Protein AF-A0A661ZFD3-F1 (afdb_monomer_lite)

Structure (mmCIF, N/CA/C/O backbone):
data_AF-A0A661ZFD3-F1
#
_entry.id   AF-A0A661ZFD3-F1
#
loop_
_atom_site.group_PDB
_atom_site.id
_atom_site.type_symbol
_atom_site.label_atom_id
_atom_site.label_alt_id
_atom_site.label_comp_id
_atom_site.label_asym_id
_atom_site.label_entity_id
_atom_site.label_seq_id
_atom_site.pdbx_PDB_ins_code
_atom_site.Cartn_x
_atom_site.Cartn_y
_atom_site.Cartn_z
_atom_site.occupancy
_atom_site.B_iso_or_equiv
_atom_site.auth_seq_id
_atom_site.auth_comp_id
_atom_site.auth_asym_id
_atom_site.auth_atom_id
_atom_site.pdbx_PDB_model_num
ATOM 1 N N . LEU A 1 1 ? 1.517 1.675 -13.411 1.00 70.56 1 LEU A N 1
ATOM 2 C CA . LEU A 1 1 ? 2.255 1.055 -12.282 1.00 70.56 1 LEU A CA 1
ATOM 3 C C . LEU A 1 1 ? 1.333 0.717 -11.116 1.00 70.56 1 LEU A C 1
ATOM 5 O O . LEU A 1 1 ? 1.263 -0.449 -10.769 1.00 70.56 1 LEU A O 1
ATOM 9 N N . ILE A 1 2 ? 0.570 1.671 -10.566 1.00 72.75 2 ILE A N 1
ATOM 10 C CA . ILE A 1 2 ? -0.381 1.380 -9.472 1.00 72.75 2 ILE A CA 1
ATOM 11 C C . ILE A 1 2 ? -1.440 0.347 -9.902 1.00 72.75 2 ILE A C 1
ATOM 13 O O . ILE A 1 2 ? -1.675 -0.613 -9.181 1.00 72.75 2 ILE A O 1
ATOM 17 N N . SER A 1 3 ? -1.992 0.454 -11.116 1.00 78.69 3 SER A N 1
ATOM 18 C CA . SER A 1 3 ? -2.970 -0.513 -11.651 1.00 78.69 3 SER A CA 1
ATOM 19 C C . SER A 1 3 ? -2.426 -1.936 -11.844 1.00 78.69 3 SER A C 1
ATOM 21 O O . SER A 1 3 ? -3.211 -2.865 -11.991 1.00 78.69 3 SER A O 1
ATOM 23 N N . ALA A 1 4 ? -1.099 -2.112 -11.850 1.00 81.75 4 ALA A N 1
ATOM 24 C CA . ALA A 1 4 ? -0.453 -3.420 -11.973 1.00 81.75 4 ALA A CA 1
ATOM 25 C C . ALA A 1 4 ? -0.277 -4.124 -10.616 1.00 81.75 4 ALA A C 1
ATOM 27 O O . ALA A 1 4 ? 0.127 -5.283 -10.577 1.00 81.75 4 ALA A O 1
ATOM 28 N N . LEU A 1 5 ? -0.573 -3.442 -9.502 1.00 85.81 5 LEU A N 1
ATOM 29 C CA . LEU A 1 5 ? -0.546 -4.053 -8.178 1.00 85.81 5 LEU A CA 1
ATOM 30 C C . LEU A 1 5 ? -1.758 -4.976 -7.980 1.00 85.81 5 LEU A C 1
ATOM 32 O O . LEU A 1 5 ? -2.867 -4.621 -8.396 1.00 85.81 5 LEU A O 1
ATOM 36 N N . PRO A 1 6 ? -1.593 -6.126 -7.310 1.00 87.12 6 PRO A N 1
ATOM 37 C CA . PRO A 1 6 ? -2.715 -6.976 -6.933 1.00 87.12 6 PRO A CA 1
ATOM 38 C C . PRO A 1 6 ? -3.566 -6.316 -5.836 1.00 87.12 6 PRO A C 1
ATOM 40 O O . PRO A 1 6 ? -3.072 -5.528 -5.027 1.00 87.12 6 PRO A O 1
ATOM 43 N N . GLU A 1 7 ? -4.854 -6.649 -5.778 1.00 83.88 7 GLU A N 1
ATOM 44 C CA . GLU A 1 7 ? -5.658 -6.348 -4.590 1.00 83.88 7 GLU A CA 1
ATOM 45 C C . GLU A 1 7 ? -5.213 -7.247 -3.424 1.00 83.88 7 GLU A C 1
ATOM 47 O O . GLU A 1 7 ? -4.821 -8.393 -3.660 1.00 83.88 7 GLU A O 1
ATOM 52 N N . PRO A 1 8 ? -5.219 -6.761 -2.169 1.00 84.81 8 PRO A N 1
ATOM 53 C CA . PRO A 1 8 ? -5.704 -5.453 -1.698 1.00 84.81 8 PRO A CA 1
ATOM 54 C C . PRO A 1 8 ? -4.659 -4.314 -1.744 1.00 84.81 8 PRO A C 1
ATOM 56 O O . PRO A 1 8 ? -4.927 -3.192 -1.322 1.00 84.81 8 PRO A O 1
ATOM 59 N N . GLN A 1 9 ? -3.436 -4.570 -2.219 1.00 87.81 9 GLN A N 1
ATOM 60 C CA . GLN A 1 9 ? -2.325 -3.602 -2.169 1.00 87.81 9 GLN A CA 1
ATOM 61 C C . GLN A 1 9 ? -2.615 -2.329 -2.969 1.00 87.81 9 GLN A C 1
ATOM 63 O O . GLN A 1 9 ? -2.263 -1.232 -2.536 1.00 87.81 9 GLN A O 1
ATOM 68 N N . ARG A 1 10 ? -3.267 -2.475 -4.125 1.00 90.75 10 ARG A N 1
ATOM 69 C CA . ARG A 1 10 ? -3.654 -1.359 -4.992 1.00 90.75 10 ARG A CA 1
ATOM 70 C C . ARG A 1 10 ? -4.612 -0.401 -4.291 1.00 90.75 10 ARG A C 1
ATOM 72 O O . ARG A 1 10 ? -4.321 0.793 -4.260 1.00 90.75 10 ARG A O 1
ATOM 79 N N . SER A 1 11 ? -5.688 -0.917 -3.697 1.00 90.81 11 SER A N 1
ATOM 80 C CA . SER A 1 11 ? -6.653 -0.104 -2.948 1.00 90.81 11 SER A CA 1
ATOM 81 C C . SER A 1 11 ? -5.988 0.642 -1.790 1.00 90.81 11 SER A C 1
ATOM 83 O O . SER A 1 11 ? -6.184 1.842 -1.631 1.00 90.81 11 SER A O 1
ATOM 85 N N . LEU A 1 12 ? -5.108 -0.024 -1.036 1.00 91.75 12 LEU A N 1
ATOM 86 C CA . LEU A 1 12 ? -4.394 0.603 0.083 1.00 91.75 12 LEU A CA 1
ATOM 87 C C .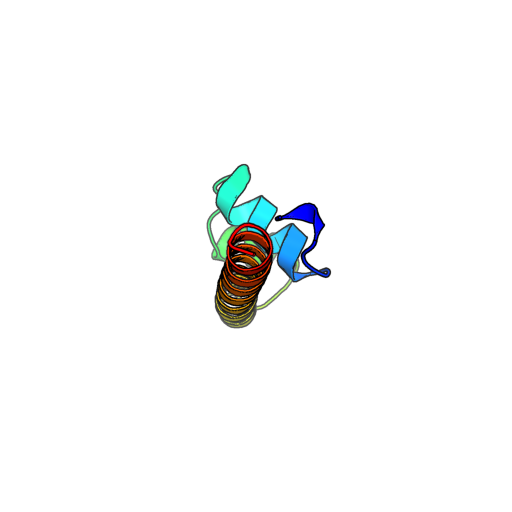 LEU A 1 12 ? -3.441 1.720 -0.367 1.00 91.75 12 LEU A C 1
ATOM 89 O O . LEU A 1 12 ? -3.370 2.773 0.265 1.00 91.75 12 LE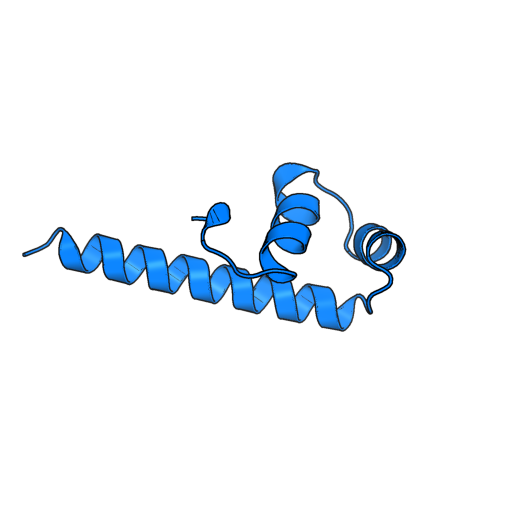U A O 1
ATOM 93 N N . VAL A 1 13 ? -2.712 1.508 -1.466 1.00 91.50 13 VAL A N 1
ATOM 94 C CA . VAL A 1 13 ? -1.848 2.538 -2.062 1.00 91.50 13 VAL A CA 1
ATOM 95 C C . VAL A 1 13 ? -2.682 3.696 -2.602 1.00 91.50 13 VAL A C 1
ATOM 97 O O . VAL A 1 13 ? -2.269 4.839 -2.439 1.00 91.50 13 VAL A O 1
ATOM 100 N N . HIS A 1 14 ? -3.848 3.432 -3.195 1.00 91.25 14 HIS A N 1
ATOM 101 C CA . HIS A 1 14 ? -4.757 4.471 -3.676 1.00 91.25 14 HIS A CA 1
ATOM 102 C C . HIS A 1 14 ? -5.256 5.349 -2.524 1.00 91.25 14 HIS A C 1
ATOM 104 O O . HIS A 1 14 ? -5.033 6.557 -2.531 1.00 91.25 14 HIS A O 1
ATOM 110 N N . LEU A 1 15 ? -5.820 4.739 -1.482 1.00 92.25 15 LEU A N 1
ATOM 111 C CA . LEU A 1 15 ? -6.335 5.463 -0.319 1.00 92.25 15 LEU A CA 1
ATOM 112 C C . LEU A 1 15 ? -5.237 6.285 0.378 1.00 92.25 15 LEU A C 1
ATOM 114 O O . LEU A 1 15 ? -5.465 7.426 0.769 1.00 92.25 15 LEU A O 1
ATOM 118 N N . ARG A 1 16 ? -4.015 5.743 0.489 1.00 92.31 16 ARG A N 1
ATOM 119 C CA . ARG A 1 16 ? -2.907 6.453 1.142 1.00 92.31 16 ARG A CA 1
ATOM 120 C C . ARG A 1 16 ? -2.283 7.545 0.273 1.00 92.31 16 ARG A C 1
ATOM 122 O O . ARG A 1 16 ? -2.002 8.627 0.771 1.00 92.31 16 ARG A O 1
ATOM 129 N N . HIS A 1 17 ? -1.976 7.252 -0.989 1.00 87.62 17 HIS A N 1
ATOM 130 C CA . HIS A 1 17 ? -1.161 8.132 -1.835 1.00 87.62 17 HIS A CA 1
ATOM 131 C C . HIS A 1 17 ? -1.970 9.029 -2.773 1.00 87.62 17 HIS A C 1
ATOM 133 O O . HIS A 1 17 ? -1.448 10.060 -3.185 1.00 87.62 17 HIS A O 1
ATOM 139 N N . LEU A 1 18 ? -3.196 8.642 -3.132 1.00 88.38 18 LEU A N 1
ATOM 140 C CA . LEU A 1 18 ? -4.067 9.429 -4.011 1.00 88.38 18 LEU A CA 1
ATOM 141 C C . LEU A 1 18 ? -5.126 10.187 -3.211 1.00 88.38 18 LEU A C 1
ATOM 143 O O . LEU A 1 18 ? -5.322 11.370 -3.462 1.00 88.38 18 LEU A O 1
ATOM 147 N N . GLU A 1 19 ? -5.754 9.545 -2.224 1.00 91.50 19 GLU A N 1
ATOM 148 C CA . GLU A 1 19 ? -6.733 10.215 -1.351 1.00 91.50 19 GLU A CA 1
ATOM 149 C C . GLU A 1 19 ? -6.103 10.870 -0.113 1.00 91.50 19 GLU A C 1
ATOM 151 O O . GLU A 1 19 ? -6.738 11.706 0.522 1.00 91.50 19 GLU A O 1
ATOM 156 N N . GLY A 1 20 ? -4.858 10.523 0.232 1.00 92.00 20 GLY A N 1
ATOM 157 C CA . GLY A 1 20 ? -4.135 11.143 1.347 1.00 92.00 20 GLY A CA 1
ATOM 158 C C . GLY A 1 20 ? -4.628 10.737 2.738 1.00 92.00 20 GLY A C 1
ATOM 159 O O . GLY A 1 20 ? -4.358 11.451 3.697 1.00 92.00 20 GLY A O 1
ATOM 160 N N . LYS A 1 21 ? -5.336 9.609 2.861 1.00 93.44 21 LYS A N 1
ATOM 161 C CA . LYS A 1 21 ? -5.917 9.160 4.134 1.00 93.44 21 LYS A CA 1
ATOM 162 C C . LYS A 1 21 ? -4.876 8.634 5.111 1.00 93.44 21 LYS A C 1
ATOM 164 O O . LYS A 1 21 ? -3.864 8.047 4.700 1.00 93.44 21 LYS A O 1
ATOM 169 N N . GLU A 1 22 ? -5.141 8.787 6.404 1.00 94.56 22 GLU A N 1
ATOM 170 C CA . GLU A 1 22 ? -4.302 8.236 7.468 1.00 94.56 22 GLU A CA 1
ATOM 171 C C . GLU A 1 22 ? -4.458 6.714 7.583 1.00 94.56 22 GLU A C 1
ATOM 173 O O . GLU A 1 22 ? -5.449 6.124 7.149 1.00 94.56 22 GLU A O 1
ATOM 178 N N . TYR A 1 23 ? -3.437 6.033 8.111 1.00 91.94 23 TYR A N 1
ATOM 179 C CA . TYR A 1 23 ? -3.429 4.565 8.133 1.00 91.94 23 TYR A CA 1
ATOM 180 C C . TYR A 1 23 ? -4.558 3.993 8.996 1.00 91.94 23 TYR A C 1
ATOM 182 O O . TYR A 1 23 ? -5.084 2.927 8.684 1.00 91.94 23 TYR A O 1
ATOM 190 N N . GLU A 1 24 ? -4.915 4.708 10.055 1.00 93.38 24 GLU A N 1
ATOM 191 C CA . GLU A 1 24 ? -6.002 4.428 10.982 1.00 93.38 24 GLU A CA 1
ATOM 192 C C . GLU A 1 24 ? -7.362 4.546 10.281 1.00 93.38 24 GLU A C 1
ATOM 194 O O . GLU A 1 24 ? -8.174 3.631 10.365 1.00 93.38 24 GLU A O 1
ATOM 199 N N . GLU A 1 25 ? -7.575 5.597 9.486 1.00 93.19 25 GLU A N 1
ATOM 200 C CA . GLU A 1 25 ? -8.806 5.763 8.701 1.00 93.19 25 GLU A CA 1
ATOM 201 C C . GLU A 1 25 ? -8.947 4.652 7.654 1.00 93.19 25 GLU A C 1
ATOM 203 O O . GLU A 1 25 ? -10.019 4.079 7.459 1.00 93.19 25 GLU A O 1
ATOM 208 N N . ILE A 1 26 ? -7.844 4.310 6.981 1.00 93.25 26 ILE A N 1
ATOM 209 C CA . ILE A 1 26 ? -7.822 3.207 6.017 1.00 93.25 26 ILE A CA 1
ATOM 210 C C . ILE A 1 26 ? -8.141 1.888 6.728 1.00 93.25 26 ILE A C 1
ATOM 212 O O . ILE A 1 26 ? -8.930 1.102 6.211 1.00 93.25 26 ILE A O 1
ATOM 216 N N . ALA A 1 27 ? -7.564 1.652 7.909 1.00 93.69 27 ALA A N 1
ATOM 217 C CA . ALA A 1 27 ? -7.818 0.464 8.718 1.00 93.69 27 ALA A CA 1
ATOM 218 C C . ALA A 1 27 ? -9.294 0.288 9.066 1.00 93.69 27 ALA A C 1
ATOM 220 O O . ALA A 1 27 ? -9.810 -0.821 8.924 1.00 93.69 27 ALA A O 1
ATOM 221 N N . GLU A 1 28 ? -9.975 1.368 9.440 1.00 93.25 28 GLU A N 1
ATOM 222 C CA . GLU A 1 28 ? -11.416 1.357 9.694 1.00 93.25 28 GLU A CA 1
ATOM 223 C C . GLU A 1 28 ? -12.222 1.103 8.413 1.00 93.25 28 GLU A C 1
ATOM 225 O O . GLU A 1 28 ? -13.127 0.270 8.409 1.00 93.25 28 GLU A O 1
ATOM 230 N N . MET A 1 29 ? -11.856 1.742 7.297 1.00 90.75 29 MET A N 1
ATOM 231 C CA . MET A 1 29 ? -12.560 1.600 6.014 1.00 90.75 29 MET A CA 1
ATOM 232 C C . MET A 1 29 ? -12.481 0.197 5.411 1.00 90.75 29 MET A C 1
ATOM 234 O O . MET A 1 29 ? -13.482 -0.318 4.917 1.00 90.75 29 MET A O 1
ATOM 238 N N . VAL A 1 30 ? -11.295 -0.416 5.411 1.00 88.19 30 VAL A N 1
ATOM 239 C CA . VAL A 1 30 ? -11.100 -1.774 4.868 1.00 88.19 30 VAL A CA 1
ATOM 240 C C . VAL A 1 30 ? -11.217 -2.867 5.931 1.00 88.19 30 VAL A C 1
ATOM 242 O O . VAL A 1 30 ? -11.058 -4.042 5.607 1.00 88.19 30 VAL A O 1
ATOM 245 N N . ASN A 1 31 ? -11.504 -2.500 7.184 1.00 91.00 31 ASN A N 1
ATOM 246 C CA . ASN A 1 31 ? -11.588 -3.402 8.332 1.00 91.00 31 ASN A CA 1
ATOM 247 C C . ASN A 1 31 ? -10.344 -4.309 8.468 1.00 91.00 31 ASN A C 1
ATOM 249 O O . ASN A 1 31 ? -10.429 -5.531 8.609 1.00 91.00 31 ASN A O 1
ATOM 253 N N . MET A 1 32 ? -9.159 -3.702 8.369 1.00 90.44 32 MET A N 1
ATOM 254 C CA . MET A 1 32 ? -7.864 -4.382 8.442 1.00 90.44 32 MET A CA 1
ATOM 255 C C . MET A 1 32 ? -6.984 -3.761 9.522 1.00 90.44 32 MET A C 1
ATOM 257 O O . MET A 1 32 ? -7.063 -2.576 9.808 1.00 90.44 32 MET A O 1
ATOM 261 N N . ASN A 1 33 ? -6.059 -4.540 10.081 1.00 93.69 33 ASN A N 1
ATOM 262 C CA . ASN A 1 33 ? -5.096 -4.010 11.045 1.00 93.69 33 ASN A CA 1
ATOM 263 C C . ASN A 1 33 ? -4.128 -3.006 10.377 1.00 93.69 33 ASN A C 1
ATOM 265 O O . ASN A 1 33 ? -3.505 -3.326 9.360 1.00 93.69 33 ASN A O 1
ATOM 269 N N . VAL A 1 34 ? -3.924 -1.839 11.000 1.00 94.19 34 VAL A N 1
ATOM 270 C CA . VAL A 1 34 ? -2.957 -0.800 10.586 1.00 94.19 34 VAL A CA 1
ATOM 271 C C . VAL A 1 34 ? -1.568 -1.380 10.286 1.00 94.19 34 VAL A C 1
ATOM 273 O O . VAL A 1 34 ? -0.939 -1.032 9.285 1.00 94.19 34 VAL A O 1
ATOM 276 N N . ASN A 1 35 ? -1.084 -2.324 11.097 1.00 94.56 35 ASN A N 1
ATOM 277 C CA . ASN A 1 35 ? 0.210 -2.974 10.878 1.00 94.56 35 ASN A CA 1
ATOM 278 C C . ASN A 1 35 ? 0.235 -3.783 9.575 1.00 94.56 35 ASN A C 1
ATOM 280 O O . ASN A 1 35 ? 1.213 -3.722 8.825 1.00 94.56 35 ASN A O 1
ATOM 284 N N . ALA A 1 36 ? -0.851 -4.498 9.270 1.00 92.06 36 ALA A N 1
ATOM 285 C CA . ALA A 1 36 ? -0.986 -5.232 8.016 1.00 92.06 36 ALA A CA 1
ATOM 286 C C . ALA A 1 36 ? -1.019 -4.274 6.817 1.00 92.06 36 ALA A C 1
ATOM 288 O O . ALA A 1 36 ? -0.363 -4.538 5.808 1.00 92.06 36 ALA A O 1
ATOM 289 N N . ILE A 1 37 ? -1.693 -3.127 6.947 1.00 92.88 37 ILE A N 1
ATOM 290 C CA . ILE A 1 37 ? -1.739 -2.082 5.915 1.00 92.88 37 ILE A CA 1
ATOM 291 C C . ILE A 1 37 ? -0.346 -1.506 5.652 1.00 92.88 37 ILE A C 1
ATOM 293 O O . ILE A 1 37 ? 0.091 -1.462 4.501 1.00 92.88 37 ILE A O 1
ATOM 297 N N . ARG A 1 38 ? 0.403 -1.140 6.699 1.00 92.00 38 ARG A N 1
ATOM 298 C CA . ARG A 1 38 ? 1.780 -0.625 6.572 1.00 92.00 38 ARG A CA 1
ATOM 299 C C . ARG A 1 38 ? 2.694 -1.619 5.857 1.00 92.00 38 ARG A C 1
ATOM 301 O O . ARG A 1 38 ? 3.450 -1.238 4.960 1.00 92.00 38 ARG A O 1
ATOM 308 N N . VAL A 1 39 ? 2.605 -2.899 6.223 1.00 93.38 39 VAL A N 1
ATOM 309 C CA . VAL A 1 39 ? 3.358 -3.980 5.573 1.00 93.38 39 VAL A CA 1
ATOM 310 C C . VAL A 1 39 ? 2.932 -4.141 4.113 1.00 93.38 39 VAL A C 1
ATOM 312 O O . VAL A 1 39 ? 3.793 -4.242 3.239 1.00 93.38 39 VAL A O 1
ATOM 315 N N . SER A 1 40 ? 1.629 -4.130 3.835 1.00 91.75 40 SER A N 1
ATOM 316 C CA . SER A 1 40 ? 1.072 -4.267 2.487 1.00 91.75 40 SER A CA 1
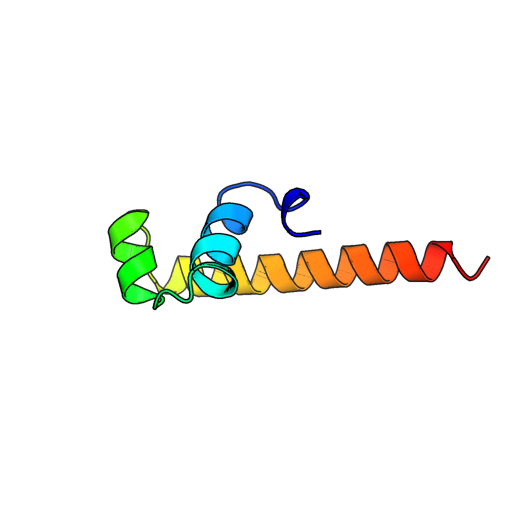ATOM 317 C C . SER A 1 40 ? 1.540 -3.138 1.563 1.00 91.75 40 SER A C 1
ATOM 319 O O . SER A 1 40 ? 2.091 -3.402 0.495 1.00 91.75 40 SER A O 1
ATOM 321 N N . ILE A 1 41 ? 1.455 -1.885 2.019 1.00 91.56 41 ILE A N 1
ATOM 322 C CA . ILE A 1 41 ? 1.932 -0.707 1.281 1.00 91.56 41 ILE A CA 1
ATOM 323 C C . ILE A 1 41 ? 3.450 -0.770 1.068 1.00 91.56 41 ILE A C 1
ATOM 325 O O . ILE A 1 41 ? 3.943 -0.455 -0.015 1.00 91.56 41 ILE A O 1
ATOM 329 N N . SER A 1 42 ? 4.216 -1.217 2.068 1.00 93.00 42 SER A N 1
ATOM 330 C CA . SER A 1 42 ? 5.666 -1.385 1.917 1.00 93.00 42 SER A CA 1
ATOM 331 C C . SER A 1 42 ? 6.018 -2.387 0.811 1.00 93.00 42 SER A C 1
ATOM 333 O O . SER A 1 42 ? 6.844 -2.098 -0.059 1.00 93.00 42 SER A O 1
ATOM 335 N N . ARG A 1 43 ? 5.338 -3.541 0.785 1.00 91.31 43 ARG A N 1
ATOM 336 C CA . ARG A 1 43 ? 5.508 -4.548 -0.274 1.00 91.31 43 ARG A CA 1
ATOM 337 C C . ARG A 1 43 ? 5.061 -4.023 -1.636 1.00 91.31 43 ARG A C 1
ATOM 339 O O . ARG A 1 43 ? 5.742 -4.284 -2.624 1.00 91.31 43 ARG A O 1
ATOM 346 N N . ALA A 1 44 ? 3.976 -3.252 -1.683 1.00 91.12 44 ALA A N 1
ATOM 347 C CA . ALA A 1 44 ? 3.486 -2.623 -2.905 1.00 91.12 44 ALA A CA 1
ATOM 348 C C . ALA A 1 44 ? 4.535 -1.678 -3.514 1.00 91.12 44 ALA A C 1
ATOM 350 O O . ALA A 1 44 ? 4.841 -1.778 -4.700 1.00 91.12 44 ALA A O 1
ATOM 351 N N . ARG A 1 45 ? 5.177 -0.832 -2.693 1.00 90.56 45 ARG A N 1
ATOM 352 C CA . ARG A 1 45 ? 6.278 0.038 -3.147 1.00 90.56 45 ARG A CA 1
ATOM 353 C C . ARG A 1 45 ? 7.466 -0.755 -3.681 1.00 90.56 45 ARG A C 1
ATOM 355 O O . ARG A 1 45 ? 8.032 -0.379 -4.705 1.00 90.56 45 ARG A O 1
ATOM 362 N N . LYS A 1 46 ? 7.835 -1.853 -3.013 1.00 91.19 46 LYS A N 1
ATOM 363 C CA . LYS A 1 46 ? 8.923 -2.725 -3.477 1.00 91.19 46 LYS A CA 1
ATOM 364 C C . LYS A 1 46 ? 8.604 -3.323 -4.852 1.00 91.19 46 LYS A C 1
ATOM 366 O O . LYS A 1 46 ? 9.429 -3.219 -5.751 1.00 91.19 46 LYS A O 1
ATOM 371 N N . GLN A 1 47 ? 7.393 -3.850 -5.037 1.00 89.56 47 GLN A N 1
ATOM 372 C CA . GLN A 1 47 ? 6.934 -4.356 -6.336 1.00 89.56 47 GLN A CA 1
ATOM 373 C C . GLN A 1 47 ? 6.958 -3.274 -7.417 1.00 89.56 47 GLN A C 1
ATOM 375 O O . GLN A 1 47 ? 7.472 -3.515 -8.504 1.00 89.56 47 GLN A O 1
ATOM 380 N N . MET A 1 48 ? 6.452 -2.071 -7.126 1.00 88.19 48 MET A N 1
ATOM 381 C CA . MET A 1 48 ? 6.489 -0.962 -8.084 1.00 88.19 48 MET A CA 1
ATOM 382 C C . MET A 1 48 ? 7.922 -0.631 -8.504 1.00 88.19 48 MET A C 1
ATOM 384 O O . MET A 1 48 ? 8.172 -0.423 -9.688 1.00 88.19 48 MET A O 1
ATOM 388 N N . ARG A 1 49 ? 8.868 -0.622 -7.558 1.00 89.25 49 ARG A N 1
ATOM 389 C CA . ARG A 1 49 ? 10.285 -0.402 -7.855 1.00 89.25 49 ARG A CA 1
ATOM 390 C C . ARG A 1 49 ? 10.858 -1.502 -8.750 1.00 89.25 49 ARG A C 1
ATOM 392 O O . ARG A 1 49 ? 11.496 -1.178 -9.742 1.00 89.25 49 ARG A O 1
ATOM 399 N N . GLU A 1 50 ? 10.601 -2.771 -8.445 1.00 89.75 50 GLU A N 1
ATOM 400 C CA . GLU A 1 50 ? 11.068 -3.902 -9.262 1.00 89.75 50 GLU A CA 1
ATOM 401 C C . GLU A 1 50 ? 10.480 -3.867 -10.685 1.00 89.75 50 GLU A C 1
ATOM 403 O O . GLU A 1 50 ? 11.181 -4.148 -11.656 1.00 89.75 50 GLU A O 1
ATOM 408 N N . MET A 1 51 ? 9.206 -3.481 -10.831 1.00 87.56 51 MET A N 1
ATOM 409 C CA . MET A 1 51 ? 8.563 -3.295 -12.138 1.00 87.56 51 MET A CA 1
ATOM 410 C C . MET A 1 51 ? 9.241 -2.182 -12.944 1.00 87.56 51 MET A C 1
ATOM 412 O O . MET A 1 51 ? 9.522 -2.367 -14.127 1.00 87.56 51 MET A O 1
ATOM 416 N N . ILE A 1 52 ? 9.532 -1.049 -12.297 1.00 87.06 52 ILE A N 1
ATOM 417 C CA . ILE A 1 52 ? 10.267 0.064 -12.906 1.00 87.06 52 ILE A CA 1
ATOM 418 C C . ILE A 1 52 ? 11.667 -0.402 -13.317 1.00 87.06 52 ILE A C 1
ATOM 420 O O . ILE A 1 52 ? 12.042 -0.229 -14.470 1.00 87.06 52 ILE A O 1
ATOM 424 N N . GLU A 1 53 ? 12.428 -1.033 -12.422 1.00 87.06 53 GLU A N 1
ATOM 425 C CA . GLU A 1 53 ? 13.789 -1.504 -12.710 1.00 87.06 53 GLU A CA 1
ATOM 426 C C . GLU A 1 53 ? 13.822 -2.482 -13.894 1.00 87.06 53 GLU A C 1
ATOM 428 O O . GLU A 1 53 ? 14.662 -2.333 -14.783 1.00 87.06 53 GLU A O 1
ATOM 433 N N . LYS A 1 54 ? 12.867 -3.419 -13.978 1.00 84.75 54 LYS A N 1
ATOM 434 C CA . LYS A 1 54 ? 12.723 -4.310 -15.143 1.00 84.75 54 LYS A CA 1
ATOM 435 C C . LYS A 1 54 ? 12.434 -3.542 -16.431 1.00 84.75 54 LYS A C 1
ATOM 437 O O . LYS A 1 54 ? 13.061 -3.810 -17.454 1.00 84.75 54 LYS A O 1
ATOM 442 N N . GLN A 1 55 ? 11.511 -2.583 -16.386 1.00 81.50 55 GLN A N 1
ATOM 443 C CA . GLN A 1 55 ? 11.143 -1.793 -17.559 1.00 81.50 55 GLN A CA 1
ATOM 444 C C . GLN A 1 55 ? 12.296 -0.898 -18.037 1.00 81.50 55 GLN A C 1
ATOM 446 O O . GLN A 1 55 ? 12.543 -0.813 -19.237 1.00 81.50 55 GLN A O 1
ATOM 451 N N . TYR A 1 56 ? 13.049 -0.293 -17.114 1.00 78.62 56 TYR A N 1
ATOM 452 C CA . TYR A 1 56 ? 14.244 0.492 -17.432 1.00 78.62 56 TYR A CA 1
ATOM 453 C C . TYR A 1 56 ? 15.390 -0.376 -17.966 1.00 78.62 56 TYR A C 1
ATOM 455 O O . TYR A 1 56 ? 16.061 0.027 -18.91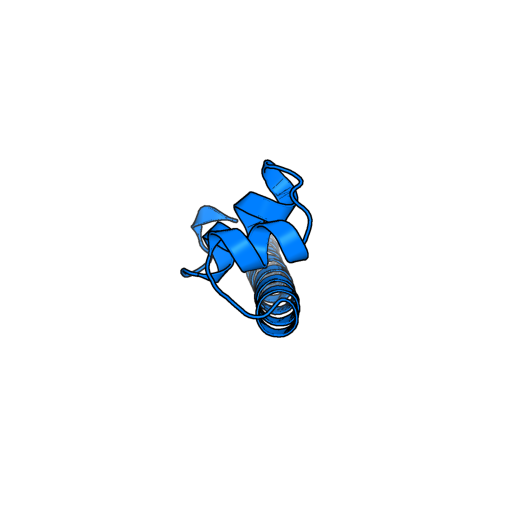2 1.00 78.62 56 TYR A O 1
ATOM 463 N N . SER A 1 57 ? 15.608 -1.573 -17.410 1.00 75.38 57 SER A N 1
ATOM 464 C CA . SER A 1 57 ? 16.614 -2.510 -17.929 1.00 75.38 57 SER A CA 1
ATOM 465 C C . SER A 1 57 ? 16.297 -2.961 -19.355 1.00 75.38 57 SER A C 1
ATOM 467 O O . SER A 1 57 ? 17.215 -3.139 -20.146 1.00 75.38 57 SER A O 1
ATOM 469 N N . SER A 1 58 ? 15.013 -3.120 -19.690 1.00 69.00 58 SER A N 1
ATOM 470 C CA . SER A 1 58 ? 14.574 -3.502 -21.037 1.00 69.00 58 SER A CA 1
ATOM 471 C C . SER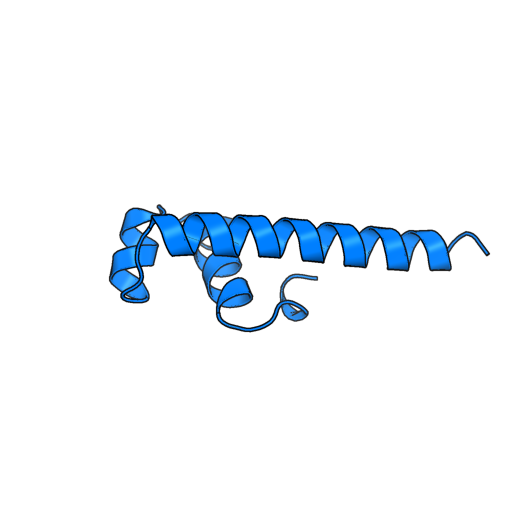 A 1 58 ? 14.768 -2.398 -22.081 1.00 69.00 58 SER A C 1
ATOM 473 O O . SER A 1 58 ? 14.757 -2.699 -23.268 1.00 69.00 58 SER A O 1
ATOM 475 N N . TRP A 1 59 ? 14.918 -1.139 -21.662 1.00 67.12 59 TRP A N 1
ATOM 476 C CA . TRP A 1 59 ? 15.127 0.014 -22.549 1.00 67.12 59 TRP A CA 1
ATOM 477 C C . TRP A 1 59 ? 1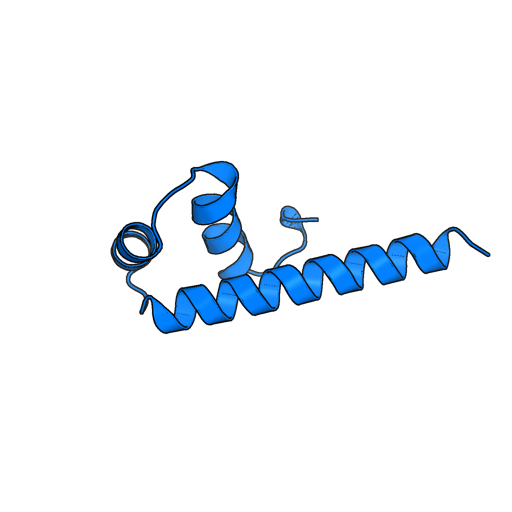6.604 0.294 -22.854 1.00 67.12 59 TRP A C 1
ATOM 479 O O . TRP A 1 59 ? 16.907 1.138 -23.691 1.00 67.12 59 TRP A O 1
ATOM 489 N N . ARG A 1 60 ? 17.529 -0.371 -22.150 1.00 62.91 60 ARG A N 1
ATOM 490 C CA . ARG A 1 60 ? 18.980 -0.182 -22.304 1.00 62.91 60 ARG A CA 1
ATOM 491 C C . ARG A 1 60 ? 19.633 -1.271 -23.175 1.00 62.91 60 ARG A C 1
ATOM 493 O O . ARG A 1 60 ? 20.845 -1.448 -23.089 1.00 62.91 60 ARG A O 1
ATOM 500 N N . VAL A 1 61 ? 18.849 -2.010 -23.963 1.00 53.34 61 VAL A N 1
ATOM 501 C CA . VAL A 1 61 ? 19.333 -3.057 -24.882 1.00 53.34 61 VAL A CA 1
ATOM 502 C C . VAL A 1 61 ? 19.180 -2.588 -26.318 1.00 53.34 61 VAL A C 1
ATOM 504 O O . VAL A 1 61 ? 18.094 -2.050 -26.624 1.00 53.34 61 VAL A O 1
#

Radius of gyration: 13.27 Å; chains: 1; bounding box: 32×18×36 Å

Foldseek 3Di:
DLVPDDPPLSVLCCCCPVVVDDLVVVCVVVVHDSVVSVVSPVVVVVVVVVVVVVVVVVVVD

pLDDT: mean 87.29, std 8.36, range [53.34, 94.56]

Secondary structure (DSSP, 8-state):
-GGGSPTTHHHHHHHHHTS---HHHHHHHHT--HHHHHHHHHHHHHHHHHHHHHHHHHT--

Sequence (61 aa):
LISALPEPQRSLVHLRHLEGKEYEEIAEMVNMNVNAIRVSISRARKQMREMIEKQYSSWRV